Protein AF-A0A7X4XQ94-F1 (afdb_monomer_lite)

Foldseek 3Di:
DQCVLQLPQQVVVVVVVDQSLVSNVVSVVVSVVVVVVVVVVQLVVQCPDPPDPDQDRGVRRNVVVVVCVVVCVVVVVVVNVVLVPDDSVVVVVVSVVVSVVVVVVVVVD

pLDDT: mean 76.1, std 9.85, range [45.88, 91.06]

Radius of gyration: 17.25 Å; chains: 1; bounding box: 37×30×49 Å

Secondary structure (DSSP, 8-state):
--HHHHHHHHHHHHHTT--HHHHHHHHHHHHHHHHHHHHHHHHHHHTT-S---TTEETTEEHHHHHHHHHHHHHHHHHHHHHHHHS-HHHHHHHHHHHHHHHHHHHHH-

Sequence (109 aa):
AGIGGGSLTVPFLNRHGIEMRKAVGSSAVCGLMIAMSGMLGFILHGYHLENLPDYSIGYVYLPALLAIASTSMLTTRVGAKLATRLPTATLKRFFAIFLMFVALTMLLQ

Structure (mmCIF, N/CA/C/O backbone):
data_AF-A0A7X4XQ94-F1
#
_entry.id   AF-A0A7X4XQ94-F1
#
loop_
_atom_site.group_PDB
_atom_site.id
_atom_site.type_symbol
_atom_site.label_atom_id
_atom_site.label_alt_id
_atom_site.label_comp_id
_atom_site.label_asym_id
_atom_site.label_entity_id
_atom_site.label_seq_id
_atom_site.pdbx_PDB_ins_code
_atom_site.Cartn_x
_atom_site.Cartn_y
_atom_site.Cartn_z
_atom_site.occupancy
_atom_site.B_iso_or_equiv
_atom_site.auth_seq_id
_atom_site.auth_comp_id
_atom_site.auth_asym_id
_atom_site.auth_atom_id
_atom_site.pdbx_PDB_model_num
ATOM 1 N N . ALA A 1 1 ? 7.760 -6.583 -4.788 1.00 45.88 1 ALA A N 1
ATOM 2 C CA . ALA A 1 1 ? 8.074 -6.505 -3.347 1.00 45.88 1 ALA A CA 1
ATOM 3 C C . ALA A 1 1 ? 7.296 -5.350 -2.712 1.00 45.88 1 ALA A C 1
ATOM 5 O O . ALA A 1 1 ? 7.714 -4.209 -2.811 1.00 45.88 1 ALA A O 1
ATOM 6 N N . GLY A 1 2 ? 6.119 -5.622 -2.142 1.00 52.22 2 GLY A N 1
ATOM 7 C CA . GLY A 1 2 ? 5.284 -4.602 -1.476 1.00 52.22 2 GLY A CA 1
ATOM 8 C C . GLY A 1 2 ? 4.747 -5.041 -0.112 1.00 52.22 2 GLY A C 1
ATOM 9 O O . GLY A 1 2 ? 4.090 -4.268 0.573 1.00 52.22 2 GLY A O 1
ATOM 10 N N . ILE A 1 3 ? 5.035 -6.281 0.294 1.00 58.53 3 ILE A N 1
ATOM 11 C CA . ILE A 1 3 ? 4.478 -6.867 1.513 1.00 58.53 3 ILE A CA 1
ATOM 12 C C . ILE A 1 3 ? 5.157 -6.282 2.756 1.00 58.53 3 ILE A C 1
ATOM 14 O O . ILE A 1 3 ? 4.451 -5.870 3.666 1.00 58.53 3 ILE A O 1
ATOM 18 N N . GLY A 1 4 ? 6.489 -6.145 2.763 1.00 58.91 4 GLY A N 1
ATOM 19 C CA . GLY A 1 4 ? 7.250 -5.742 3.955 1.00 58.91 4 GLY A CA 1
ATOM 20 C C . GLY A 1 4 ? 6.880 -4.372 4.535 1.00 58.91 4 GLY A C 1
ATOM 21 O O . GLY A 1 4 ? 6.812 -4.228 5.750 1.00 58.91 4 GLY A O 1
ATOM 22 N N . GLY A 1 5 ? 6.579 -3.379 3.691 1.00 64.31 5 GLY A N 1
ATOM 23 C CA . GLY A 1 5 ? 6.182 -2.049 4.169 1.00 64.31 5 GLY A CA 1
ATOM 24 C C . GLY A 1 5 ? 4.825 -2.066 4.877 1.00 64.31 5 GLY A C 1
ATOM 25 O O . GLY A 1 5 ? 4.689 -1.539 5.969 1.00 64.31 5 GLY A O 1
ATOM 26 N N . GLY A 1 6 ? 3.822 -2.727 4.294 1.00 67.38 6 GLY A N 1
ATOM 27 C CA . GLY A 1 6 ? 2.474 -2.834 4.867 1.00 67.38 6 GLY A CA 1
ATOM 28 C C . GLY A 1 6 ? 2.398 -3.724 6.106 1.00 67.38 6 GLY A C 1
ATOM 29 O O . GLY A 1 6 ? 1.778 -3.383 7.112 1.00 67.38 6 GLY A O 1
ATOM 30 N N . SER A 1 7 ? 3.029 -4.891 6.029 1.00 69.81 7 SER A N 1
ATOM 31 C CA . SER A 1 7 ? 2.916 -5.936 7.042 1.00 69.81 7 SER A CA 1
ATOM 32 C C . SER A 1 7 ? 3.658 -5.604 8.336 1.00 69.81 7 SER A C 1
ATOM 34 O O . SER A 1 7 ? 3.204 -6.031 9.395 1.00 69.81 7 SER A O 1
ATOM 36 N N . LEU A 1 8 ? 4.749 -4.829 8.272 1.00 70.88 8 LEU A N 1
ATOM 37 C CA . LEU A 1 8 ? 5.549 -4.432 9.439 1.00 70.88 8 LEU A CA 1
ATOM 38 C C . LEU A 1 8 ? 5.148 -3.062 9.998 1.00 70.88 8 LEU A C 1
ATOM 40 O O . LEU A 1 8 ? 5.057 -2.898 11.217 1.00 70.88 8 LEU A O 1
ATOM 44 N N . THR A 1 9 ? 4.859 -2.080 9.141 1.00 73.62 9 THR A N 1
ATOM 45 C CA . THR A 1 9 ? 4.552 -0.714 9.594 1.00 73.62 9 THR A CA 1
ATOM 46 C C . THR A 1 9 ? 3.171 -0.619 10.255 1.00 73.62 9 THR A C 1
ATOM 48 O O . THR A 1 9 ? 3.024 0.084 11.256 1.00 73.62 9 THR A O 1
ATOM 51 N N . VAL A 1 10 ? 2.173 -1.384 9.793 1.00 74.81 10 VAL A N 1
ATOM 52 C CA . VAL A 1 10 ? 0.827 -1.424 10.404 1.00 74.81 10 VAL A CA 1
ATOM 53 C C . VAL A 1 10 ? 0.832 -1.916 11.863 1.00 74.81 10 VAL A C 1
ATOM 55 O O . VAL A 1 10 ? 0.308 -1.197 12.719 1.00 74.81 10 VAL A O 1
ATOM 58 N N . PRO A 1 11 ? 1.410 -3.084 12.217 1.00 72.62 11 PRO A N 1
ATOM 59 C CA . PRO A 1 11 ? 1.454 -3.530 13.608 1.00 72.62 11 PRO A CA 1
ATOM 60 C C . PRO A 1 11 ? 2.353 -2.646 14.480 1.00 72.62 11 PRO A C 1
ATOM 62 O O . PRO A 1 11 ? 2.044 -2.469 15.659 1.00 72.62 11 PRO A O 1
ATOM 65 N N . PHE A 1 12 ? 3.410 -2.047 13.918 1.00 75.38 12 PHE A N 1
ATOM 66 C CA . PHE A 1 12 ? 4.271 -1.100 14.632 1.00 75.38 12 PHE A CA 1
ATOM 67 C C . PHE A 1 12 ? 3.513 0.168 15.056 1.00 75.38 12 PHE A C 1
ATOM 69 O O . PHE A 1 12 ? 3.557 0.552 16.228 1.00 75.38 12 PHE A O 1
ATOM 76 N N . LEU A 1 13 ? 2.757 0.778 14.136 1.00 71.88 13 LEU A N 1
ATOM 77 C CA . LEU A 1 13 ? 1.918 1.951 14.417 1.00 71.88 13 LEU A CA 1
ATOM 78 C C . LEU A 1 13 ? 0.765 1.604 15.369 1.00 71.88 13 LEU A C 1
ATOM 80 O O . LEU A 1 13 ? 0.489 2.351 16.306 1.00 71.88 13 LEU A O 1
ATOM 84 N N . ASN A 1 14 ? 0.139 0.436 15.193 1.00 74.75 14 ASN A N 1
ATOM 85 C CA . ASN A 1 14 ? -0.919 -0.029 16.091 1.00 74.75 14 ASN A CA 1
ATOM 86 C C . ASN A 1 14 ? -0.400 -0.306 17.519 1.00 74.75 14 ASN A C 1
ATOM 88 O O . ASN A 1 14 ? -1.133 -0.109 18.486 1.00 74.75 14 ASN A O 1
ATOM 92 N N . ARG A 1 15 ? 0.863 -0.728 17.684 1.00 73.38 15 ARG A N 1
ATOM 93 C CA . ARG A 1 15 ? 1.500 -0.883 19.008 1.00 73.38 15 ARG A CA 1
ATOM 94 C C . ARG A 1 15 ? 1.741 0.462 19.704 1.00 73.38 15 ARG A C 1
ATOM 96 O O . ARG A 1 15 ? 1.699 0.509 20.927 1.00 73.38 15 ARG A O 1
ATOM 103 N N . HIS A 1 16 ? 1.920 1.541 18.944 1.00 76.06 16 HIS A N 1
ATOM 104 C CA . HIS A 1 16 ? 2.040 2.910 19.461 1.00 76.06 16 HIS A CA 1
ATOM 105 C C . HIS A 1 16 ? 0.682 3.571 19.778 1.00 76.06 16 HIS A C 1
ATOM 107 O O . HIS A 1 16 ? 0.624 4.771 20.023 1.00 76.06 16 HIS A O 1
ATOM 113 N N . GLY A 1 17 ? -0.421 2.810 19.775 1.00 70.81 17 GLY A N 1
ATOM 114 C CA . GLY A 1 17 ? -1.752 3.310 20.137 1.00 70.81 17 GLY A CA 1
ATOM 115 C C . GLY A 1 17 ? -2.488 4.043 19.012 1.00 70.81 17 GLY A C 1
ATOM 116 O O . GLY A 1 17 ? -3.560 4.599 19.242 1.00 70.81 17 GLY A O 1
ATOM 117 N N . ILE A 1 18 ? -1.952 4.038 17.787 1.00 76.44 18 ILE A N 1
ATOM 118 C CA . ILE A 1 18 ? -2.639 4.603 16.623 1.00 76.44 18 ILE A CA 1
ATOM 119 C C . ILE A 1 18 ? -3.733 3.637 16.176 1.00 76.44 18 ILE A C 1
ATOM 121 O O . ILE A 1 18 ? -3.490 2.444 15.999 1.00 76.44 18 ILE A O 1
ATOM 125 N N . GLU A 1 19 ? -4.942 4.158 15.952 1.00 77.94 19 GLU A N 1
ATOM 126 C CA . GLU A 1 19 ? -6.053 3.348 15.459 1.00 77.94 19 GLU A CA 1
ATOM 127 C C . GLU A 1 19 ? -5.671 2.578 14.190 1.00 77.94 19 GLU A C 1
ATOM 129 O O . GLU A 1 19 ? -5.134 3.152 13.240 1.00 77.94 19 GLU A O 1
ATOM 134 N N . MET A 1 20 ? -6.028 1.292 14.141 1.00 75.31 20 MET A N 1
ATOM 135 C CA . MET A 1 20 ? -5.705 0.385 13.033 1.00 75.31 20 MET A CA 1
ATOM 136 C C . MET A 1 20 ? -6.031 0.982 11.656 1.00 75.31 20 MET A C 1
ATOM 138 O O . MET A 1 20 ? -5.268 0.848 10.706 1.00 75.31 20 MET A O 1
ATOM 142 N N . ARG A 1 21 ? -7.142 1.718 11.552 1.00 74.56 21 ARG A N 1
ATOM 143 C CA . ARG A 1 21 ? -7.567 2.379 10.314 1.00 74.56 21 ARG A CA 1
ATOM 144 C C . ARG A 1 21 ? -6.598 3.483 9.862 1.00 74.56 21 ARG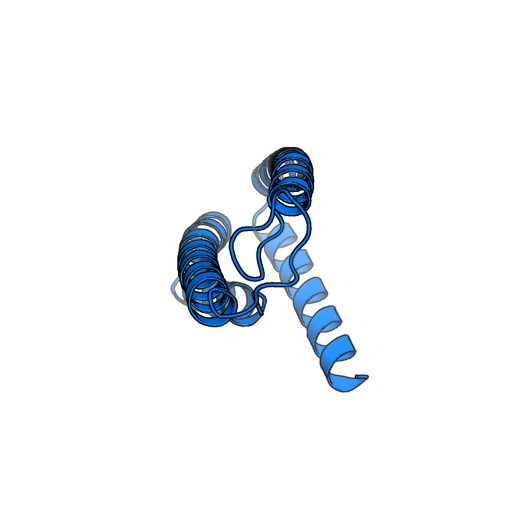 A C 1
ATOM 146 O O . ARG A 1 21 ? -6.335 3.601 8.667 1.00 74.56 21 ARG A O 1
ATOM 153 N N . LYS A 1 22 ? -6.043 4.262 10.797 1.00 77.88 22 LYS A N 1
ATOM 154 C CA . LYS A 1 22 ? -5.010 5.276 10.517 1.00 77.88 22 LYS A CA 1
ATOM 155 C C . LYS A 1 22 ? -3.664 4.620 10.216 1.00 77.88 22 LYS A C 1
ATOM 157 O O . LYS A 1 22 ? -3.013 5.014 9.257 1.00 77.88 22 LYS A O 1
ATOM 162 N N . ALA A 1 23 ? -3.298 3.581 10.969 1.00 79.12 23 ALA A N 1
ATOM 163 C CA . ALA A 1 23 ? -2.071 2.818 10.745 1.00 79.12 23 ALA A CA 1
ATOM 164 C C . ALA A 1 23 ? -2.011 2.226 9.323 1.00 79.12 23 ALA A C 1
ATOM 166 O O . ALA A 1 23 ? -1.003 2.375 8.634 1.00 79.12 23 ALA A O 1
ATOM 167 N N . VAL A 1 24 ? -3.113 1.631 8.850 1.00 78.25 24 VAL A N 1
ATOM 168 C CA . VAL A 1 24 ? -3.239 1.113 7.475 1.00 78.25 24 VAL A CA 1
ATOM 169 C C . VAL A 1 24 ? -3.119 2.233 6.439 1.00 78.25 24 VAL A C 1
ATOM 171 O O . VAL A 1 24 ? -2.394 2.077 5.458 1.00 78.25 24 VAL A O 1
ATOM 174 N N . GLY A 1 25 ? -3.772 3.377 6.668 1.00 78.88 25 GLY A N 1
ATOM 175 C CA . GLY A 1 25 ? -3.687 4.536 5.775 1.00 78.88 25 GLY A CA 1
ATOM 176 C C . GLY A 1 25 ? -2.263 5.082 5.636 1.00 78.88 25 GLY A C 1
ATOM 177 O O . GLY A 1 25 ? -1.773 5.236 4.519 1.00 78.88 25 GLY A O 1
ATOM 178 N N . SER A 1 26 ? -1.566 5.309 6.753 1.00 82.38 26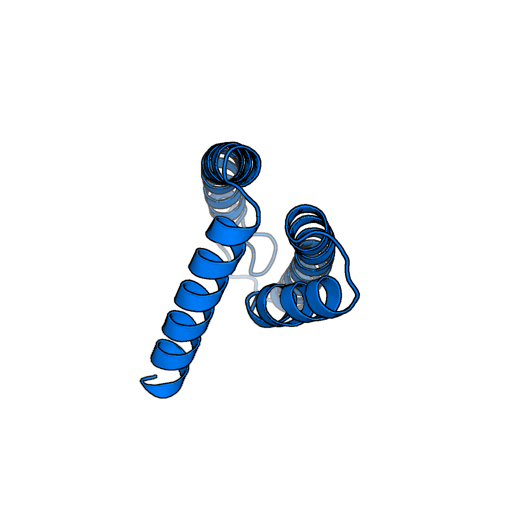 SER A N 1
ATOM 179 C CA . SER A 1 26 ? -0.171 5.773 6.749 1.00 82.38 26 SER A CA 1
ATOM 180 C C . SER A 1 26 ? 0.761 4.773 6.065 1.00 82.38 26 SER A C 1
ATOM 182 O O . SER A 1 26 ? 1.610 5.157 5.263 1.00 82.38 26 SER A O 1
ATOM 184 N N . SER A 1 27 ? 0.566 3.479 6.317 1.00 81.31 27 SER A N 1
ATOM 185 C CA . SER A 1 27 ? 1.380 2.435 5.702 1.00 81.31 27 SER A CA 1
ATOM 186 C C . SER A 1 27 ? 1.184 2.335 4.184 1.00 81.31 27 SER A C 1
ATOM 188 O O . SER A 1 27 ? 2.138 2.028 3.469 1.00 81.31 27 SER A O 1
ATOM 190 N N . ALA A 1 28 ? -0.021 2.623 3.680 1.00 81.50 28 ALA A N 1
ATOM 191 C CA . ALA A 1 28 ? -0.297 2.663 2.245 1.00 81.50 28 ALA A CA 1
ATOM 192 C C . ALA A 1 28 ? 0.480 3.788 1.540 1.00 81.50 28 ALA A C 1
ATOM 194 O O . ALA A 1 28 ? 0.979 3.579 0.436 1.00 81.50 28 ALA A O 1
ATOM 195 N N . VAL A 1 29 ? 0.651 4.946 2.191 1.00 83.44 29 VAL A N 1
ATOM 196 C CA . VAL A 1 29 ? 1.466 6.054 1.659 1.00 83.44 29 VAL A CA 1
ATOM 197 C C . VAL A 1 29 ? 2.936 5.644 1.549 1.00 83.44 29 VAL A C 1
ATOM 199 O O . VAL A 1 29 ? 3.559 5.869 0.512 1.00 83.44 29 VAL A O 1
ATOM 202 N N . CYS A 1 30 ? 3.481 4.974 2.570 1.00 82.50 30 CYS A N 1
ATOM 203 C CA . CYS A 1 30 ? 4.836 4.420 2.504 1.00 82.50 30 CYS A CA 1
ATOM 204 C C . CYS A 1 30 ? 4.972 3.396 1.366 1.00 82.50 30 CYS A C 1
ATOM 206 O O . CYS A 1 30 ? 5.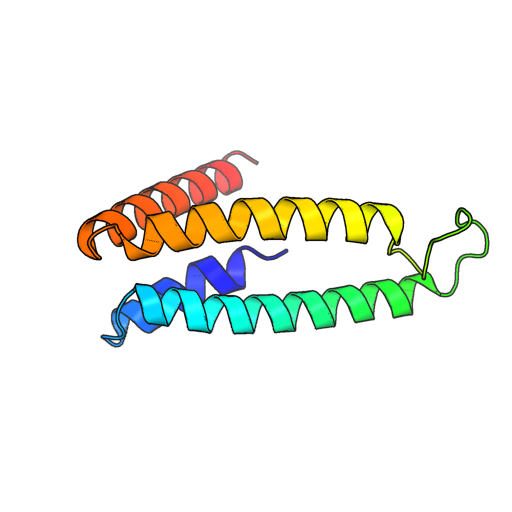939 3.440 0.609 1.00 82.50 30 CYS A O 1
ATOM 208 N N . GLY A 1 31 ? 3.984 2.508 1.204 1.00 82.88 31 GLY A N 1
ATOM 209 C CA . GLY A 1 31 ? 3.950 1.540 0.105 1.00 82.88 31 GLY A CA 1
ATOM 210 C C . GLY A 1 31 ? 3.931 2.204 -1.275 1.00 82.88 31 GLY A C 1
ATOM 211 O O . GLY A 1 31 ? 4.640 1.761 -2.175 1.00 82.88 31 GLY A O 1
ATOM 212 N N . LEU A 1 32 ? 3.185 3.300 -1.425 1.00 83.88 32 LEU A N 1
ATOM 213 C CA . LEU A 1 32 ? 3.132 4.081 -2.659 1.00 83.88 32 LEU A CA 1
ATOM 214 C C . LEU A 1 32 ? 4.488 4.727 -2.986 1.00 83.88 32 LEU A C 1
ATOM 216 O O . LEU A 1 32 ? 4.919 4.677 -4.135 1.00 83.88 32 LEU A O 1
ATOM 220 N N . MET A 1 33 ? 5.194 5.266 -1.988 1.00 86.38 33 MET A N 1
ATOM 221 C CA . MET A 1 33 ? 6.543 5.821 -2.179 1.00 86.38 33 MET A CA 1
ATOM 222 C C . MET A 1 33 ? 7.552 4.752 -2.617 1.00 86.38 33 MET A C 1
ATOM 224 O O . MET A 1 33 ? 8.332 4.979 -3.542 1.00 86.38 33 MET A O 1
ATOM 228 N N . ILE A 1 34 ? 7.497 3.562 -2.009 1.00 84.75 34 ILE A N 1
ATOM 229 C CA . ILE A 1 34 ? 8.344 2.423 -2.396 1.00 84.75 34 ILE A CA 1
ATOM 230 C C . ILE A 1 34 ? 8.023 1.976 -3.827 1.00 84.75 34 ILE A C 1
ATOM 232 O O . ILE A 1 34 ? 8.936 1.747 -4.618 1.00 84.75 34 ILE A O 1
ATOM 236 N N . ALA A 1 35 ? 6.738 1.882 -4.179 1.00 83.81 35 ALA A N 1
ATOM 237 C CA . ALA A 1 35 ? 6.306 1.500 -5.518 1.00 83.81 35 ALA A CA 1
ATOM 238 C C . ALA A 1 35 ? 6.759 2.512 -6.582 1.00 83.81 35 ALA A C 1
ATOM 240 O O . ALA A 1 35 ? 7.254 2.095 -7.626 1.00 83.81 35 ALA A O 1
ATOM 241 N N . MET A 1 36 ? 6.656 3.820 -6.309 1.00 86.19 36 MET A N 1
ATOM 242 C CA . MET A 1 36 ? 7.159 4.860 -7.217 1.00 86.19 36 MET A CA 1
ATOM 243 C C . MET A 1 36 ? 8.673 4.774 -7.402 1.00 86.19 36 MET A C 1
ATOM 245 O O . MET A 1 36 ? 9.148 4.813 -8.533 1.00 86.19 36 MET A O 1
ATOM 249 N N . SER A 1 37 ? 9.430 4.604 -6.315 1.00 85.88 37 SER A N 1
ATOM 250 C CA . SER A 1 37 ? 10.886 4.437 -6.394 1.00 85.88 37 SER A CA 1
ATOM 251 C C . SER A 1 37 ? 11.274 3.191 -7.201 1.00 85.88 37 SER A C 1
ATOM 253 O O . SER A 1 37 ? 12.104 3.267 -8.106 1.00 85.88 37 SER A O 1
ATOM 255 N N . GLY A 1 38 ? 10.608 2.056 -6.957 1.00 83.31 38 GLY A N 1
ATOM 256 C CA . GLY A 1 38 ? 10.823 0.823 -7.718 1.00 83.31 38 GLY A CA 1
ATOM 257 C C . GLY A 1 38 ? 10.475 0.972 -9.201 1.00 83.31 38 GLY A C 1
ATOM 258 O O . GLY A 1 38 ? 11.253 0.554 -10.054 1.00 83.31 38 GLY A O 1
ATOM 259 N N . MET A 1 39 ? 9.347 1.615 -9.517 1.00 81.56 39 MET A N 1
ATOM 260 C CA . MET A 1 39 ? 8.945 1.924 -10.893 1.00 81.56 39 MET A CA 1
ATOM 261 C C . MET A 1 39 ? 9.998 2.784 -11.600 1.00 81.56 39 MET A C 1
ATOM 263 O O . MET A 1 39 ? 10.404 2.446 -12.709 1.00 81.56 39 MET A O 1
ATOM 267 N N . LEU A 1 40 ? 10.481 3.853 -10.959 1.00 82.19 40 LEU A N 1
ATOM 268 C CA . LEU A 1 40 ? 11.551 4.691 -11.506 1.00 82.19 40 LEU A CA 1
ATOM 269 C C . LEU A 1 40 ? 12.836 3.885 -11.733 1.00 82.19 40 LEU A C 1
ATOM 271 O O . LEU A 1 40 ? 13.452 4.013 -12.787 1.00 82.19 40 LEU A O 1
ATOM 275 N N . GLY A 1 41 ? 13.204 3.004 -10.799 1.00 81.56 41 GLY A N 1
ATOM 276 C CA . GLY A 1 41 ? 14.350 2.105 -10.952 1.00 81.56 41 GLY A CA 1
ATOM 277 C C . GLY A 1 41 ? 14.233 1.177 -12.166 1.00 81.56 41 GLY A C 1
ATOM 278 O O . GLY A 1 41 ? 15.200 1.031 -12.916 1.00 81.56 41 GLY A O 1
ATOM 279 N N . PHE A 1 42 ? 13.048 0.602 -12.403 1.00 77.81 42 PHE A N 1
ATOM 280 C CA . PHE A 1 42 ? 12.773 -0.245 -13.571 1.00 77.81 42 PHE A CA 1
ATOM 281 C C . PHE A 1 42 ? 12.749 0.532 -14.891 1.00 77.81 42 PHE A C 1
ATOM 283 O O . PHE A 1 42 ? 13.183 0.001 -15.914 1.00 77.81 42 PHE A O 1
ATOM 290 N N . ILE A 1 43 ? 12.278 1.781 -14.882 1.00 75.19 43 ILE A N 1
ATOM 291 C CA . ILE A 1 43 ? 12.328 2.665 -16.055 1.00 75.19 43 ILE A CA 1
ATOM 292 C C . ILE A 1 43 ? 13.784 3.004 -16.394 1.00 75.19 43 ILE A C 1
ATOM 294 O O . ILE A 1 43 ? 14.190 2.851 -17.544 1.00 75.19 43 ILE A O 1
ATOM 298 N N . LEU A 1 44 ? 14.585 3.394 -15.395 1.00 73.94 44 LEU A N 1
ATOM 299 C CA . LEU A 1 44 ? 15.996 3.752 -15.580 1.00 73.94 44 LEU A CA 1
ATOM 300 C C . LEU A 1 44 ? 16.844 2.560 -16.054 1.00 73.94 44 LEU A C 1
ATOM 302 O O . LEU A 1 44 ? 17.671 2.723 -16.945 1.00 73.94 44 LEU A O 1
ATOM 306 N N . HIS A 1 45 ? 16.615 1.356 -15.514 1.00 71.19 45 HIS A N 1
ATOM 307 C CA . HIS A 1 45 ? 17.305 0.139 -15.969 1.00 71.19 45 HIS A CA 1
ATOM 308 C C . HIS A 1 45 ? 16.797 -0.389 -17.320 1.00 71.19 45 HIS A C 1
ATOM 310 O O . HIS A 1 45 ? 17.544 -1.050 -18.036 1.00 71.19 45 HIS A O 1
ATOM 316 N N . GLY A 1 46 ? 15.537 -0.130 -17.675 1.00 64.69 46 GLY A N 1
ATOM 317 C CA . GLY A 1 46 ? 14.927 -0.600 -18.923 1.00 64.69 46 GLY A CA 1
ATOM 318 C C . GLY A 1 46 ? 15.217 0.271 -20.145 1.00 64.69 46 GLY A C 1
ATOM 319 O O . GLY A 1 46 ? 14.850 -0.115 -21.248 1.00 64.69 46 GLY A O 1
ATOM 320 N N . TYR A 1 47 ? 15.867 1.425 -19.970 1.00 61.19 47 TYR A N 1
ATOM 321 C CA . TYR A 1 47 ? 16.126 2.388 -21.046 1.00 61.19 47 TYR A CA 1
ATOM 322 C C . TYR A 1 47 ? 17.128 1.883 -22.107 1.00 61.19 47 TYR A C 1
ATOM 324 O O . TYR A 1 47 ? 17.197 2.436 -23.196 1.00 61.19 47 TYR A O 1
ATOM 332 N N . HIS A 1 48 ? 17.903 0.835 -21.807 1.00 58.94 48 HIS A N 1
ATOM 333 C CA . HIS A 1 48 ? 18.976 0.324 -22.674 1.00 58.94 48 HIS A CA 1
ATOM 334 C C . HIS A 1 48 ? 18.565 -0.815 -23.631 1.00 58.94 48 HIS A C 1
ATOM 336 O O . HIS A 1 48 ? 19.438 -1.394 -24.273 1.00 58.94 48 HIS A O 1
ATOM 342 N N . LEU A 1 49 ? 17.279 -1.182 -23.722 1.00 54.31 49 LEU A N 1
ATOM 343 C CA . LEU A 1 49 ? 16.825 -2.266 -24.604 1.00 54.31 49 LEU A CA 1
ATOM 344 C C . LEU A 1 49 ? 15.997 -1.744 -25.789 1.00 54.31 49 LEU A C 1
ATOM 346 O O . LEU A 1 49 ? 14.898 -1.230 -25.613 1.00 54.31 49 LEU A O 1
ATOM 350 N N . GLU A 1 50 ? 16.508 -1.965 -27.002 1.00 53.78 50 GLU A N 1
ATOM 351 C CA . GLU A 1 50 ? 15.903 -1.573 -28.291 1.00 53.78 50 GLU A CA 1
ATOM 352 C C . GLU A 1 50 ? 14.838 -2.561 -28.828 1.00 53.78 50 GLU A C 1
ATOM 354 O O . GLU A 1 50 ? 14.310 -2.363 -29.915 1.00 53.78 50 GLU A O 1
ATOM 359 N N . ASN A 1 51 ? 14.481 -3.618 -28.083 1.00 54.53 51 ASN A N 1
ATOM 360 C CA . ASN A 1 51 ? 13.543 -4.674 -28.518 1.00 54.53 51 ASN A CA 1
ATOM 361 C C . ASN A 1 51 ? 12.239 -4.701 -27.703 1.00 54.53 51 ASN A C 1
ATOM 363 O O . ASN A 1 51 ? 11.810 -5.766 -27.252 1.00 54.53 51 ASN A O 1
ATOM 367 N N . LEU A 1 52 ? 11.626 -3.545 -27.439 1.00 55.22 52 LEU A N 1
ATOM 368 C CA . LEU A 1 52 ? 10.375 -3.498 -26.679 1.00 55.22 52 LEU A CA 1
ATOM 369 C C . LEU A 1 52 ? 9.164 -3.210 -27.578 1.00 55.22 52 LEU A C 1
ATOM 371 O O . LEU A 1 52 ? 9.268 -2.401 -28.496 1.00 55.22 52 LEU A O 1
ATOM 375 N N . PRO A 1 53 ? 8.015 -3.864 -27.314 1.00 55.88 53 PRO A N 1
ATOM 376 C CA . PRO A 1 53 ? 6.796 -3.664 -28.085 1.00 55.88 53 PRO A CA 1
ATOM 377 C C . PRO A 1 53 ? 6.332 -2.209 -27.991 1.00 55.88 53 PRO A C 1
ATOM 379 O O . PRO A 1 53 ? 6.443 -1.593 -26.919 1.00 55.88 53 PRO A O 1
ATOM 382 N N . ASP A 1 54 ? 5.777 -1.698 -29.097 1.00 55.88 54 ASP A N 1
ATOM 383 C CA . ASP A 1 54 ? 5.115 -0.394 -29.173 1.00 55.88 54 ASP A CA 1
ATOM 384 C C . ASP A 1 54 ? 4.224 -0.228 -27.925 1.00 55.88 54 ASP A C 1
ATOM 386 O O . ASP A 1 54 ? 3.467 -1.138 -27.592 1.00 55.88 54 ASP A O 1
ATOM 390 N N . TYR A 1 55 ? 4.356 0.885 -27.189 1.00 61.31 55 TYR A N 1
ATOM 391 C CA . TYR A 1 55 ? 3.716 1.186 -25.883 1.00 61.31 55 TYR A CA 1
ATOM 392 C C . TYR A 1 55 ? 4.447 0.782 -24.577 1.00 61.31 55 TYR A C 1
ATOM 394 O O . TYR A 1 55 ? 3.837 0.844 -23.503 1.00 61.31 55 TYR A O 1
ATOM 402 N N . SER A 1 56 ? 5.741 0.446 -24.591 1.00 61.41 56 SER A N 1
ATOM 403 C CA . SER A 1 56 ? 6.529 0.245 -23.351 1.00 61.41 56 SER A CA 1
ATOM 404 C C . SER A 1 56 ? 7.486 1.409 -23.066 1.00 61.41 56 SER A C 1
ATOM 406 O O . SER A 1 56 ? 8.183 1.865 -23.967 1.00 61.41 56 SER A O 1
ATOM 408 N N . ILE A 1 57 ? 7.563 1.875 -21.814 1.00 62.44 57 ILE A N 1
ATOM 409 C CA . ILE A 1 57 ? 8.588 2.833 -21.355 1.00 62.44 57 ILE A CA 1
ATOM 410 C C . ILE A 1 57 ? 9.519 2.081 -20.394 1.00 62.44 57 ILE A C 1
ATOM 412 O O . ILE A 1 57 ? 9.182 1.864 -19.227 1.00 62.44 57 ILE A O 1
ATOM 416 N N . GLY A 1 58 ? 10.677 1.631 -20.890 1.00 66.44 58 GLY A N 1
ATOM 417 C 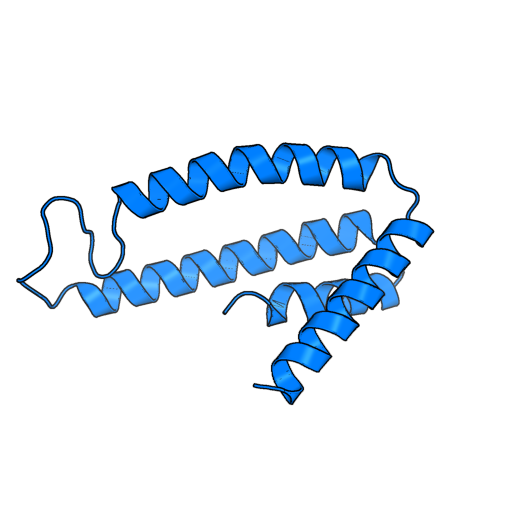CA . GLY A 1 58 ? 11.537 0.678 -20.173 1.00 66.44 58 GLY A CA 1
ATOM 418 C C . GLY A 1 58 ? 10.803 -0.641 -19.886 1.00 66.44 58 GLY A C 1
ATOM 419 O O . GLY A 1 58 ? 9.917 -1.027 -20.638 1.00 66.44 58 GLY A O 1
ATOM 420 N N . TYR A 1 59 ? 11.078 -1.307 -18.758 1.00 63.66 59 TYR A N 1
ATOM 421 C CA . TYR A 1 59 ? 10.372 -2.544 -18.360 1.00 63.66 59 TYR A CA 1
ATOM 422 C C . TYR A 1 59 ? 8.875 -2.351 -18.014 1.00 63.66 59 TYR A C 1
ATOM 424 O O . TYR A 1 59 ? 8.208 -3.303 -17.602 1.00 63.66 59 TYR A O 1
ATOM 432 N N . VAL A 1 60 ? 8.327 -1.136 -18.139 1.00 66.06 60 VAL A N 1
ATOM 433 C CA . VAL A 1 60 ? 6.946 -0.811 -17.765 1.00 66.06 60 VAL A CA 1
ATOM 434 C C . VAL A 1 60 ? 6.055 -0.761 -19.008 1.00 66.06 60 VAL A C 1
ATOM 436 O O . VAL A 1 60 ? 6.121 0.168 -19.812 1.00 66.06 60 VAL A O 1
ATOM 439 N N . TYR A 1 61 ? 5.170 -1.751 -19.138 1.00 72.81 61 TYR A N 1
ATOM 440 C CA . TYR A 1 61 ? 4.170 -1.812 -20.204 1.00 72.81 61 TYR A CA 1
ATOM 441 C C . TYR A 1 61 ? 2.959 -0.932 -19.855 1.00 72.81 61 TYR A C 1
ATOM 443 O O . TYR A 1 61 ? 2.198 -1.252 -18.934 1.00 72.81 61 TYR A O 1
ATOM 451 N N . LEU A 1 62 ? 2.772 0.181 -20.579 1.00 74.38 62 LEU A N 1
ATOM 452 C CA . LEU A 1 62 ? 1.701 1.159 -20.316 1.00 74.38 62 LEU A CA 1
ATOM 453 C C . LEU A 1 62 ? 0.289 0.540 -20.312 1.00 74.38 62 LEU A C 1
ATOM 455 O O . LEU A 1 62 ? -0.484 0.866 -19.407 1.00 74.38 62 LEU A O 1
ATOM 459 N N . PRO A 1 63 ? -0.071 -0.372 -21.239 1.00 77.31 63 PRO A N 1
ATOM 460 C CA . PRO A 1 63 ? -1.399 -0.983 -21.248 1.00 77.31 63 PRO A CA 1
ATOM 461 C C . PRO A 1 63 ? -1.641 -1.882 -20.033 1.00 77.31 63 PRO A C 1
ATOM 463 O O . PRO A 1 63 ? -2.712 -1.812 -19.430 1.00 77.31 63 PRO A O 1
ATOM 466 N N . ALA A 1 64 ? -0.648 -2.678 -19.612 1.00 79.00 64 ALA A N 1
ATOM 467 C CA . ALA A 1 64 ? -0.773 -3.469 -18.383 1.00 79.00 64 ALA A CA 1
ATOM 468 C C . ALA A 1 64 ? -0.850 -2.571 -17.149 1.00 79.00 64 ALA A C 1
ATOM 470 O O . ALA A 1 64 ? -1.650 -2.840 -16.257 1.00 79.00 64 ALA A O 1
ATOM 471 N N . LEU A 1 65 ? -0.076 -1.484 -17.102 1.00 80.88 65 LEU A N 1
ATOM 472 C CA . LEU A 1 65 ? -0.151 -0.525 -16.005 1.00 80.88 65 LEU A CA 1
ATOM 473 C C . LEU A 1 65 ? -1.555 0.087 -15.898 1.00 80.88 65 LEU A C 1
ATOM 475 O O . LEU A 1 65 ? -2.116 0.118 -14.805 1.00 80.88 65 LEU A O 1
ATOM 479 N N . LEU A 1 66 ? -2.160 0.494 -17.017 1.00 83.06 66 LEU A N 1
ATOM 480 C CA . LEU A 1 66 ? -3.537 0.999 -17.055 1.00 83.06 66 LEU A CA 1
ATOM 481 C C . LEU A 1 66 ? -4.568 -0.065 -16.655 1.00 83.06 66 LEU A C 1
ATOM 483 O O . LEU A 1 66 ? -5.474 0.224 -15.866 1.00 83.06 66 LEU A O 1
ATOM 487 N N . ALA A 1 67 ? -4.431 -1.295 -17.150 1.00 85.62 67 ALA A N 1
ATOM 488 C CA . ALA A 1 67 ? -5.329 -2.398 -16.811 1.00 85.62 67 ALA A CA 1
ATOM 489 C C . ALA A 1 67 ? -5.263 -2.750 -15.313 1.00 85.62 67 ALA A C 1
ATOM 491 O O . ALA A 1 67 ? -6.294 -2.884 -14.648 1.00 85.62 67 ALA A O 1
ATOM 492 N N . ILE A 1 68 ? -4.056 -2.833 -14.748 1.00 86.50 68 ILE A N 1
ATOM 493 C CA . ILE A 1 68 ? -3.851 -3.119 -13.324 1.00 86.50 68 ILE A CA 1
ATOM 494 C C . ILE A 1 68 ? -4.337 -1.941 -12.477 1.00 86.50 68 ILE A C 1
ATOM 496 O O . ILE A 1 68 ? -5.052 -2.155 -11.498 1.00 86.50 68 ILE A O 1
ATOM 500 N N . ALA A 1 69 ? -4.008 -0.701 -12.847 1.00 85.88 69 ALA A N 1
ATOM 501 C CA . ALA A 1 69 ? -4.423 0.485 -12.103 1.00 85.88 69 ALA A CA 1
ATOM 502 C C . ALA A 1 69 ? -5.951 0.627 -12.063 1.00 85.88 69 ALA A C 1
ATOM 504 O O . ALA A 1 69 ? -6.517 0.817 -10.986 1.00 85.88 69 ALA A O 1
ATOM 505 N N . SER A 1 70 ? -6.629 0.474 -13.202 1.00 87.44 70 SER A N 1
ATOM 506 C CA . SER A 1 70 ? -8.095 0.560 -13.281 1.00 87.44 70 SER A CA 1
ATOM 507 C C . SER A 1 70 ? -8.782 -0.533 -12.454 1.00 87.44 70 SER A C 1
ATOM 509 O O . SER A 1 70 ? -9.634 -0.232 -11.611 1.00 87.44 70 SER A O 1
ATOM 511 N N . THR A 1 71 ? -8.352 -1.789 -12.606 1.00 88.38 71 THR A N 1
ATOM 512 C CA . THR A 1 71 ? -8.899 -2.928 -11.846 1.00 88.38 71 THR A CA 1
ATOM 513 C C . THR A 1 71 ? -8.623 -2.790 -10.343 1.00 88.38 71 THR A C 1
ATOM 515 O O . THR A 1 71 ? -9.492 -3.055 -9.503 1.00 88.38 71 THR A O 1
ATOM 518 N N . SER A 1 72 ? -7.433 -2.306 -9.980 1.00 86.56 72 SER A N 1
ATOM 519 C CA . SER A 1 72 ? -7.034 -2.072 -8.591 1.00 86.56 72 SER A CA 1
ATOM 520 C C . SER A 1 72 ? -7.819 -0.923 -7.956 1.00 86.56 72 SER A C 1
ATOM 522 O O . SER A 1 72 ? -8.261 -1.052 -6.816 1.00 86.56 72 SER A O 1
ATOM 524 N N . MET A 1 73 ? -8.084 0.169 -8.681 1.00 87.19 73 MET A N 1
ATOM 525 C CA . MET A 1 73 ? -8.913 1.279 -8.191 1.00 87.19 73 MET A CA 1
ATOM 526 C C . MET A 1 73 ? -10.346 0.833 -7.880 1.00 87.19 73 MET A C 1
ATOM 528 O O . MET A 1 73 ? -10.887 1.188 -6.827 1.00 87.19 73 MET A O 1
ATOM 532 N N . LEU A 1 74 ? -10.946 0.028 -8.762 1.00 87.81 74 LEU A N 1
ATOM 533 C CA . LEU A 1 74 ? -12.271 -0.564 -8.550 1.00 87.81 74 LEU A CA 1
ATOM 534 C C . LEU A 1 74 ? -12.291 -1.440 -7.293 1.00 87.81 74 LEU A C 1
ATOM 536 O O . LEU A 1 74 ? -13.110 -1.230 -6.395 1.00 87.81 74 LEU A O 1
ATOM 540 N N . THR A 1 75 ? -11.337 -2.363 -7.193 1.00 86.50 75 THR A N 1
ATOM 541 C CA . THR A 1 75 ? -11.252 -3.316 -6.077 1.00 86.50 75 THR A CA 1
ATOM 542 C C . THR A 1 75 ? -10.936 -2.613 -4.751 1.00 86.50 75 THR A C 1
ATOM 544 O O . THR A 1 75 ? -11.535 -2.911 -3.715 1.00 86.50 75 THR A O 1
ATOM 547 N N . THR A 1 76 ? -10.061 -1.607 -4.777 1.00 83.25 76 THR A N 1
ATOM 548 C CA . THR A 1 76 ? -9.645 -0.837 -3.596 1.00 83.25 76 THR A CA 1
ATOM 549 C C . THR A 1 76 ? -10.799 -0.026 -3.014 1.00 83.25 76 THR A C 1
ATOM 551 O O . THR A 1 76 ? -10.933 0.038 -1.793 1.00 83.25 76 THR A O 1
ATOM 554 N N . ARG A 1 77 ? -11.682 0.557 -3.841 1.00 81.50 77 ARG A N 1
ATOM 555 C CA . ARG A 1 77 ? -12.881 1.255 -3.334 1.00 81.50 77 ARG A CA 1
ATOM 556 C C . ARG A 1 77 ? -13.804 0.315 -2.561 1.00 81.50 77 ARG A C 1
ATOM 558 O O . ARG A 1 77 ? -14.300 0.691 -1.497 1.00 81.50 77 ARG A O 1
ATOM 565 N N . VAL A 1 78 ? -14.010 -0.901 -3.069 1.00 84.00 78 VAL A N 1
ATOM 566 C CA . VAL A 1 78 ? -14.823 -1.925 -2.395 1.00 84.00 78 VAL A CA 1
ATOM 567 C C . VAL A 1 78 ? -14.168 -2.338 -1.075 1.00 84.00 78 VAL A C 1
ATOM 569 O O . VAL A 1 78 ? -14.823 -2.302 -0.030 1.00 84.00 78 VAL A O 1
ATOM 572 N N . GLY A 1 79 ? -12.863 -2.624 -1.091 1.00 78.19 79 GLY A N 1
ATOM 573 C CA . GLY A 1 79 ? -12.098 -2.981 0.106 1.00 78.19 79 GLY A CA 1
ATOM 574 C C . GLY A 1 79 ? -12.091 -1.880 1.172 1.00 78.19 79 GLY A C 1
ATOM 575 O O . GLY A 1 79 ? -12.343 -2.154 2.345 1.00 78.19 79 GLY A O 1
ATOM 576 N N . ALA A 1 80 ? -11.895 -0.619 0.778 1.00 78.69 80 ALA A N 1
ATOM 577 C CA . ALA A 1 80 ? -11.907 0.526 1.689 1.00 78.69 80 ALA A CA 1
ATOM 578 C C . ALA A 1 80 ? -13.290 0.750 2.321 1.00 78.69 80 ALA A C 1
ATOM 580 O O . ALA A 1 80 ? -13.393 1.030 3.519 1.00 78.69 80 ALA A O 1
ATOM 581 N N . LYS A 1 81 ? -14.372 0.585 1.549 1.00 79.50 81 LYS A N 1
ATOM 582 C CA . LYS A 1 81 ? -15.744 0.699 2.066 1.00 79.50 81 LYS A CA 1
ATOM 583 C C . LYS A 1 81 ? -16.064 -0.404 3.078 1.00 79.50 81 LYS A C 1
ATOM 585 O O . LYS A 1 81 ? -16.726 -0.142 4.079 1.00 79.50 81 LYS A O 1
ATOM 590 N N . LEU A 1 82 ? -15.564 -1.617 2.850 1.00 77.38 82 LEU A N 1
ATOM 591 C CA . LEU A 1 82 ? -15.734 -2.730 3.781 1.00 77.38 82 LEU A CA 1
ATOM 592 C C . LEU A 1 82 ? -14.904 -2.520 5.059 1.00 77.38 82 LEU A C 1
ATOM 594 O O . LEU A 1 82 ? -15.436 -2.609 6.164 1.00 77.38 82 LEU A O 1
ATOM 598 N N . ALA A 1 83 ? -13.636 -2.127 4.917 1.00 72.62 83 ALA A N 1
ATOM 599 C CA . ALA A 1 83 ? -12.723 -1.875 6.035 1.00 72.62 83 ALA A CA 1
ATOM 600 C C . ALA A 1 83 ? -13.168 -0.715 6.944 1.00 72.62 83 ALA 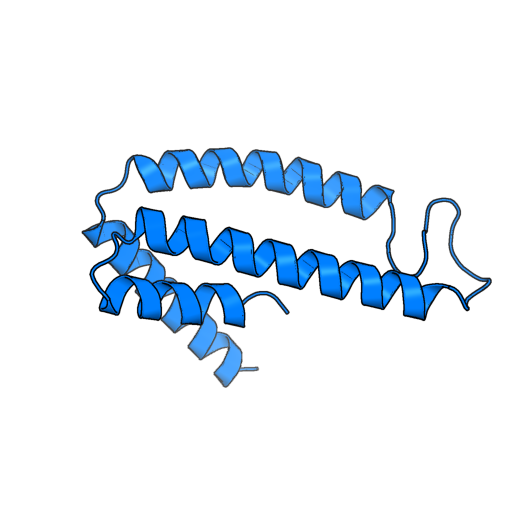A C 1
ATOM 602 O O . ALA A 1 83 ? -12.855 -0.707 8.131 1.00 72.62 83 ALA A O 1
ATOM 603 N N . THR A 1 84 ? -13.911 0.256 6.407 1.00 70.44 84 THR A N 1
ATOM 604 C CA . THR A 1 84 ? -14.466 1.377 7.184 1.00 70.44 84 THR A CA 1
ATOM 605 C C . THR A 1 84 ? -15.776 1.048 7.900 1.00 70.44 84 THR A C 1
ATOM 607 O O . THR A 1 84 ? -16.101 1.725 8.873 1.00 70.44 84 THR A O 1
ATOM 610 N N . ARG A 1 85 ? -16.514 0.022 7.453 1.00 77.25 85 ARG A N 1
ATOM 611 C CA . ARG A 1 85 ? -17.755 -0.467 8.088 1.00 77.25 85 ARG A CA 1
ATOM 612 C C . ARG A 1 85 ? -17.495 -1.474 9.212 1.00 77.25 85 ARG A C 1
ATOM 614 O O . ARG A 1 85 ? -18.349 -1.648 10.075 1.00 77.25 85 ARG A O 1
ATOM 621 N N . LEU A 1 86 ? -16.353 -2.158 9.183 1.00 75.50 86 LEU A N 1
ATOM 622 C CA . LEU A 1 86 ? -15.994 -3.194 10.150 1.00 75.50 86 LEU A CA 1
ATOM 623 C C . LEU A 1 86 ? -15.408 -2.587 11.441 1.00 75.50 86 LEU A C 1
ATOM 625 O O . LEU A 1 86 ? -14.599 -1.660 11.367 1.00 75.50 86 LEU A O 1
ATOM 629 N N . PRO A 1 87 ? -15.747 -3.127 12.627 1.00 77.19 87 PRO A N 1
ATOM 630 C CA . PRO A 1 87 ? -15.125 -2.710 13.877 1.00 77.19 87 PRO A CA 1
ATOM 631 C C . PRO A 1 87 ? -13.628 -3.058 13.900 1.00 77.19 87 PRO A C 1
ATOM 633 O O . PRO A 1 87 ? -13.190 -4.082 13.363 1.00 77.19 87 PRO A O 1
ATOM 636 N N . THR A 1 88 ? -12.833 -2.216 14.564 1.00 73.19 88 THR A N 1
ATOM 637 C CA . THR A 1 88 ? -11.360 -2.309 14.642 1.00 73.19 88 THR A CA 1
ATOM 638 C C . THR A 1 88 ? -10.861 -3.671 15.133 1.00 73.19 88 THR A C 1
ATOM 640 O O . THR A 1 88 ? -9.851 -4.171 14.634 1.00 73.19 88 THR A O 1
ATOM 643 N N . ALA A 1 89 ? -11.587 -4.312 16.054 1.00 77.06 89 ALA A N 1
ATOM 644 C CA . ALA A 1 89 ? -11.269 -5.649 16.556 1.00 77.06 89 ALA A CA 1
ATOM 645 C C . ALA A 1 89 ? -11.331 -6.732 15.459 1.00 77.06 89 ALA A C 1
ATOM 647 O O . ALA A 1 89 ? -10.447 -7.588 15.377 1.00 77.06 89 ALA A O 1
ATOM 648 N N . THR A 1 90 ? -12.336 -6.671 14.583 1.00 79.62 90 THR A N 1
ATOM 649 C CA . THR A 1 90 ? -12.499 -7.616 13.468 1.00 79.62 90 THR A CA 1
ATOM 650 C C . THR A 1 90 ? -11.428 -7.390 12.410 1.00 79.62 90 THR A C 1
ATOM 652 O O . THR A 1 90 ? -10.817 -8.351 11.944 1.00 79.62 90 THR A O 1
ATOM 655 N N . LEU A 1 91 ? -11.118 -6.127 12.097 1.00 76.75 91 LEU A N 1
ATOM 656 C CA . LEU A 1 91 ? -10.049 -5.781 11.158 1.00 76.75 91 LEU A CA 1
ATOM 657 C C . LEU A 1 91 ? -8.684 -6.306 11.636 1.00 76.75 91 LEU A C 1
ATOM 659 O O . LEU A 1 91 ? -7.917 -6.857 10.847 1.00 76.75 91 LEU A O 1
ATOM 663 N N . LYS A 1 92 ? -8.411 -6.216 12.944 1.00 75.75 92 LYS A N 1
ATOM 664 C CA . LYS A 1 92 ? -7.191 -6.759 13.556 1.00 75.75 92 LYS A CA 1
ATOM 665 C C . LYS A 1 92 ? -7.107 -8.284 13.447 1.00 75.75 92 LYS A C 1
ATOM 667 O O . LYS A 1 92 ? -6.034 -8.797 13.138 1.00 75.75 92 LYS A O 1
ATOM 672 N N . ARG A 1 93 ? -8.216 -9.006 13.656 1.00 81.81 93 ARG A N 1
ATOM 673 C CA . ARG A 1 93 ? -8.268 -10.470 13.468 1.00 81.81 93 ARG A CA 1
ATOM 674 C C . ARG A 1 93 ? -8.000 -10.872 12.020 1.00 81.81 93 ARG A C 1
ATOM 676 O O . ARG A 1 93 ? -7.155 -11.729 11.795 1.00 81.81 93 ARG A O 1
ATOM 683 N N . PHE A 1 94 ? -8.656 -10.230 11.052 1.00 83.12 94 PHE A N 1
ATOM 684 C CA . PHE A 1 94 ? -8.417 -10.506 9.631 1.00 83.12 94 PHE A CA 1
ATOM 685 C C . PHE A 1 94 ? -6.961 -10.257 9.234 1.00 83.12 94 PHE A C 1
ATOM 687 O O . PHE A 1 94 ? -6.360 -11.090 8.563 1.00 83.12 94 PHE A O 1
ATOM 694 N N . PHE A 1 95 ? -6.374 -9.150 9.693 1.00 78.69 95 PHE A N 1
ATOM 695 C CA . PHE A 1 95 ? -4.976 -8.837 9.405 1.00 78.69 95 PHE A CA 1
ATOM 696 C C . PHE A 1 95 ? -4.009 -9.861 10.019 1.00 78.69 95 PHE A C 1
ATOM 698 O O . PHE A 1 95 ? -3.043 -10.255 9.373 1.00 78.69 95 PHE A O 1
ATOM 705 N N . ALA A 1 96 ? -4.286 -10.337 11.237 1.00 82.50 96 ALA A N 1
ATOM 706 C CA . ALA A 1 96 ? -3.491 -11.383 11.881 1.00 82.50 96 ALA A CA 1
ATOM 707 C C . ALA A 1 96 ? -3.572 -12.725 11.132 1.00 82.50 96 ALA A C 1
ATOM 709 O O . ALA A 1 96 ? -2.546 -13.369 10.926 1.00 82.50 96 ALA A O 1
ATOM 710 N N . ILE A 1 97 ? -4.768 -13.121 10.678 1.00 86.75 97 ILE A N 1
ATOM 711 C CA . ILE A 1 97 ? -4.958 -14.332 9.862 1.00 86.75 97 ILE A CA 1
ATOM 712 C C . ILE A 1 97 ? -4.219 -14.195 8.525 1.00 86.75 97 ILE A C 1
ATOM 714 O O . ILE A 1 97 ? -3.513 -15.111 8.115 1.00 86.75 97 ILE A O 1
ATOM 718 N N . PHE A 1 98 ? -4.325 -13.035 7.871 1.00 84.00 98 PHE A N 1
ATOM 719 C CA . PHE A 1 98 ? -3.613 -12.752 6.626 1.00 84.00 98 PHE A CA 1
ATOM 720 C C . PHE A 1 98 ? -2.090 -12.844 6.800 1.00 84.00 98 PHE A C 1
ATOM 722 O O . PHE A 1 98 ? -1.426 -13.520 6.020 1.00 84.00 98 PHE A O 1
ATOM 729 N N . LEU A 1 99 ? -1.539 -12.233 7.855 1.00 81.81 99 LEU A N 1
ATOM 730 C CA . LEU A 1 99 ? -0.116 -12.335 8.198 1.00 81.81 99 LEU A CA 1
ATOM 731 C C . LEU A 1 99 ? 0.328 -13.783 8.420 1.00 81.81 99 LEU A C 1
ATOM 733 O O . LEU A 1 99 ? 1.385 -14.174 7.933 1.00 81.81 99 LEU A O 1
ATOM 737 N N . MET A 1 100 ? -0.476 -14.578 9.130 1.00 86.00 100 MET A N 1
ATOM 738 C CA . MET A 1 100 ? -0.190 -15.993 9.364 1.00 86.00 100 MET A CA 1
ATOM 739 C C . MET A 1 100 ? -0.166 -16.782 8.049 1.00 86.00 100 MET A C 1
ATOM 741 O O . MET A 1 100 ? 0.732 -17.594 7.839 1.00 86.00 100 MET A O 1
ATOM 745 N N . PHE A 1 101 ? -1.098 -16.496 7.137 1.00 88.00 101 PHE A N 1
ATOM 746 C CA . PHE A 1 101 ? -1.146 -17.12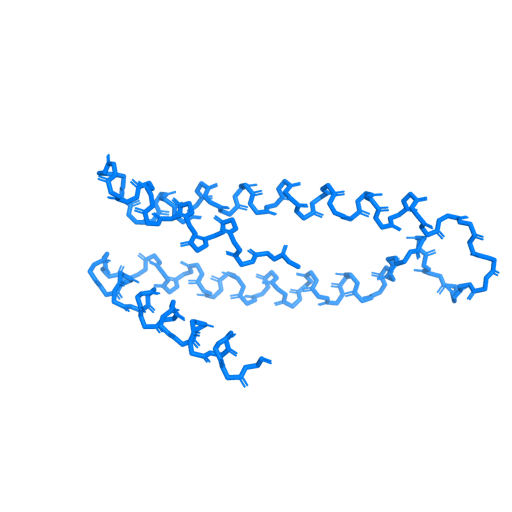8 5.821 1.00 88.00 101 PHE A CA 1
ATOM 747 C C . PHE A 1 101 ? 0.077 -16.777 4.966 1.00 88.00 101 PHE A C 1
ATOM 749 O O . PHE A 1 101 ? 0.686 -17.670 4.380 1.00 88.00 101 PHE A O 1
ATOM 756 N N . VAL A 1 102 ? 0.474 -15.499 4.943 1.00 84.19 102 VAL A N 1
ATOM 757 C CA . VAL A 1 102 ? 1.684 -15.027 4.245 1.00 84.19 102 VAL A CA 1
ATOM 758 C C . VAL A 1 102 ? 2.945 -15.669 4.829 1.00 84.19 102 VAL A C 1
ATOM 760 O O . VAL A 1 102 ? 3.821 -16.092 4.079 1.00 84.19 102 VAL A O 1
ATOM 763 N N . ALA A 1 103 ? 3.037 -15.776 6.157 1.00 84.56 103 ALA A N 1
ATOM 764 C CA . ALA A 1 103 ? 4.160 -16.432 6.822 1.00 84.56 103 ALA A CA 1
ATOM 765 C C . ALA A 1 103 ? 4.255 -17.919 6.447 1.00 84.56 103 ALA A C 1
ATOM 767 O O . ALA A 1 103 ? 5.341 -18.404 6.147 1.00 84.56 103 ALA A O 1
ATOM 768 N N . LEU A 1 104 ? 3.119 -18.622 6.397 1.00 91.06 104 LEU A N 1
ATOM 769 C CA . LEU A 1 104 ? 3.045 -20.007 5.925 1.00 91.06 104 LEU A CA 1
ATOM 770 C C . LEU A 1 104 ? 3.469 -20.142 4.460 1.00 91.06 104 LEU A C 1
ATOM 772 O O . LEU A 1 104 ? 4.233 -21.045 4.137 1.00 91.06 104 LEU A O 1
ATOM 776 N N . THR A 1 105 ? 3.021 -19.241 3.580 1.00 86.75 105 THR A N 1
ATOM 777 C CA . THR A 1 105 ? 3.414 -19.282 2.159 1.00 86.75 105 THR A CA 1
ATOM 778 C C . THR A 1 105 ? 4.902 -19.020 1.972 1.00 86.75 105 THR A C 1
ATOM 780 O O . THR A 1 105 ? 5.515 -19.679 1.149 1.00 86.75 105 THR A O 1
ATOM 783 N N . MET A 1 106 ? 5.495 -18.107 2.746 1.00 84.69 106 MET A N 1
ATOM 784 C CA . MET A 1 106 ? 6.942 -17.852 2.717 1.00 84.69 106 MET A CA 1
ATOM 785 C C . MET A 1 106 ? 7.778 -18.981 3.334 1.00 84.69 106 MET A C 1
ATOM 787 O O . MET A 1 106 ? 8.961 -19.057 3.047 1.00 84.69 106 MET A O 1
ATOM 791 N N . LEU A 1 107 ? 7.207 -19.809 4.215 1.00 90.19 107 LEU A N 1
ATOM 792 C CA . LEU A 1 107 ? 7.904 -20.962 4.799 1.00 90.19 107 LEU A CA 1
ATOM 793 C C . LEU A 1 107 ? 7.833 -22.186 3.878 1.00 90.19 107 LEU A C 1
ATOM 795 O O . LEU A 1 107 ? 8.770 -22.975 3.829 1.00 90.19 107 LEU A O 1
ATOM 799 N N . LEU A 1 108 ? 6.710 -22.352 3.176 1.00 86.94 108 LEU A N 1
ATOM 800 C CA . LEU A 1 108 ? 6.485 -23.452 2.235 1.00 86.94 108 LEU A CA 1
ATOM 801 C C . LEU A 1 108 ? 7.130 -23.227 0.859 1.00 86.94 108 LEU A C 1
ATOM 803 O O . LEU A 1 108 ? 7.245 -24.190 0.103 1.00 86.94 108 LEU A O 1
ATOM 807 N N . GLN A 1 109 ? 7.494 -21.986 0.529 1.00 69.62 109 GLN A N 1
ATOM 808 C CA . GLN A 1 109 ? 8.129 -21.592 -0.730 1.00 69.62 109 GLN A CA 1
ATOM 809 C C . GLN A 1 109 ? 9.623 -21.357 -0.533 1.00 69.62 109 GLN A C 1
ATOM 811 O O . GLN A 1 109 ? 10.395 -21.824 -1.397 1.00 69.62 109 GLN A O 1
#

=== Feature glossary ===
Key to the feature types in this record:

— What the protein is —

Primary structure: the covalent order of the twenty standard amino acids along the backbone. Two proteins with the same sequence will (almost always) fold to the same structure; two with 30% identity often share a fold but not the details.

Database cross-references. InterPro integrates a dozen domain/family signature databases into unified entries with residue-range hits. GO terms attach function/process/location labels with evidence codes. CATH codes position the fold in a four-level structural taxonomy. Organism is the NCBI-taxonomy species name.

— Where its atoms are —

The mmCIF block holds the 3D Cartesian coordinates of each backbone atom (N, Cα, C, O) in ångströms. mmCIF is the PDB's canonical archive format — a tagged-loop text representation of the atomic model.

Six rendered views show the 3D structure from the faces of a cube — i.e. along ±x, ±y, ±z. Rendering representation is drawn randomly per protein from cartoon (secondary-structure ribbons), sticks (backbone bonds), or molecular surface; coloring is either N→C rainbow (blue at the N-terminus through red at the C-terminus) or one color per chain.

— Local backbone conformation —

DSSP 8-state secondary structure assigns each residue one of H (α-helix), G (3₁₀-helix), I (π-helix), E (extended β-strand), B (isolated β-bridge), T (hydrogen-bonded turn), S (bend), or '-' (coil). The assignment is computed from backbone hydrogen-bond geometry via the Kabsch–Sander algorithm.

P-SEA three-state annotation labels each residue as helix, strand, or coil based purely on the geometry of the Cα trace. It serves as a fallback when the full backbone (and thus DSSP) is unavailable.

The φ/ψ torsion pair specifies the backbone conformation at each residue. φ rotates about the N–Cα bond, ψ about the Cα–C bond. Steric clashes forbid most of the (φ, ψ) plane — the allowed regions (α-helix basin, β-sheet basin, left-handed helix) are the Ramachandran-allowed regions.

— Global shape and packing —

The geometric summary reports three shape descriptors. Rg (radius of gyration) measures how spread out the Cα atoms are about their centre of mass; compact globular proteins have small Rg, elongated or unfolded ones large. Cα contacts (<8 Å, |i−j|>4) count long-range residue pairs in spatial proximity — high for tightly packed folds, near zero for rods or random coil. The bounding-box extents give the protein's footprint along x, y, z in Å.

Accessible surface area quantifies burial. A residue with SASA near zero is packed into the hydrophobic core; one with SASA >100 Å² sits on the surface. Computed here via the Shrake–Rupley numerical algorithm with a 1.4 Å probe.

Plot images: a contact map (which residues are close in 3D, as an N×N binary image), a Ramachandran scatter (backbone torsion angles, revealing secondary-structure composition at a glance), and — for AlphaFold structures — a PAE heatmap (pairwise prediction confidence).

— Structural neighborhood —

The Foldseek 3Di string encodes local tertiary geometry as a 20-letter alphabet — one character per residue — derived from the relative positions of nearby Cα atoms. Unlike the amino-acid sequence, 3Di is a direct function of the 3D structure, so two proteins with the same fold have similar 3Di strings even at low sequence identity.

Nearest PDB neighbors are the top structural matches found by Foldseek when searching this structure against the entire Protein Data Bank. Each hit reports a TM-score (0 to 1; >0.5 almost always implies the same fold) and an E-value. These are *structural* homologs — they may share no detectable sequence similarity.

— Confidence and disorder —

For AlphaFold models, the B-factor field carries pLDDT — the model's own estimate of local accuracy on a 0–100 scale. Regions with pLDDT<50 should be treated as essentially unmodeled; they often correspond to intrinsically disordered segments.

B-factor (Debye–Waller factor) reflects atomic displacement in the crystal lattice. It is an experimental observable (units Å²), not a prediction; low values mean the atom is pinned down, high values mean it moves or is heterogeneous across the crystal.

Predicted aligned error is AlphaFold's pairwise confidence. Unlike pLDDT (per-residue), PAE is per-residue-pair and captures whether two parts of the structure are correctly placed relative to each other. Units are ångströms of expected positional error.